Protein AF-A0A7U6QPK7-F1 (afdb_monomer_lite)

Structure (mmCIF, N/CA/C/O backbone):
data_AF-A0A7U6QPK7-F1
#
_entry.id   AF-A0A7U6QPK7-F1
#
loop_
_atom_site.group_PDB
_atom_site.id
_atom_site.type_symbol
_atom_site.label_atom_id
_atom_site.label_alt_id
_atom_site.label_comp_id
_atom_site.label_asym_id
_atom_site.label_entity_id
_atom_site.label_seq_id
_atom_site.pdbx_PDB_ins_code
_atom_site.Cartn_x
_atom_site.Cartn_y
_atom_site.Cartn_z
_atom_site.occupancy
_atom_site.B_iso_or_equiv
_atom_site.auth_seq_id
_atom_site.auth_comp_id
_atom_site.auth_asym_id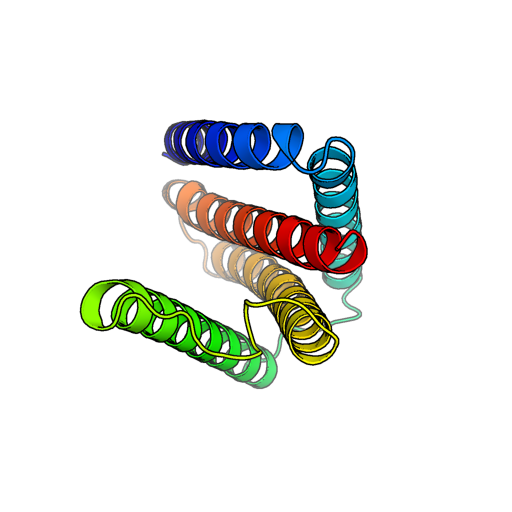
_atom_site.auth_atom_id
_atom_site.pdbx_PDB_model_num
ATOM 1 N N . MET A 1 1 ? -7.704 18.584 4.469 1.00 62.78 1 MET A N 1
ATOM 2 C CA . MET A 1 1 ? -6.402 18.501 3.753 1.00 62.78 1 MET A CA 1
ATOM 3 C C . MET A 1 1 ? -6.248 17.251 2.877 1.00 62.78 1 MET A C 1
ATOM 5 O O . MET A 1 1 ? -5.324 17.213 2.077 1.00 62.78 1 MET A O 1
ATOM 9 N N . ALA A 1 2 ? -7.156 16.266 2.948 1.00 66.06 2 ALA A N 1
ATOM 10 C CA . ALA A 1 2 ? -7.080 15.051 2.128 1.00 66.06 2 ALA A CA 1
ATOM 11 C C . ALA A 1 2 ? -7.197 15.303 0.608 1.00 66.06 2 ALA A C 1
ATOM 13 O O . ALA A 1 2 ? -6.495 14.672 -0.171 1.00 66.06 2 ALA A O 1
ATOM 14 N N . VAL A 1 3 ? -8.030 16.261 0.177 1.00 72.31 3 VAL A N 1
ATOM 15 C CA . VAL A 1 3 ? -8.263 16.535 -1.256 1.00 72.31 3 VAL A CA 1
ATOM 16 C C . VAL A 1 3 ? -7.007 17.060 -1.983 1.00 72.31 3 VAL A C 1
ATOM 18 O O . VAL A 1 3 ? -6.659 16.494 -3.017 1.00 72.31 3 VAL A O 1
ATOM 21 N N . PRO A 1 4 ? -6.264 18.064 -1.465 1.00 74.94 4 PRO A N 1
ATOM 22 C CA . PRO A 1 4 ? -4.980 18.461 -2.052 1.00 74.94 4 PRO A CA 1
ATOM 23 C C . PRO A 1 4 ? -3.948 17.328 -2.120 1.00 74.94 4 PRO A C 1
ATOM 25 O O . PRO A 1 4 ? -3.245 17.211 -3.120 1.00 74.94 4 PRO A O 1
ATOM 28 N N . TYR A 1 5 ? -3.870 16.488 -1.081 1.00 72.81 5 TYR A N 1
ATOM 29 C CA . TYR A 1 5 ? -2.945 15.353 -1.032 1.00 72.81 5 TYR A CA 1
ATOM 30 C C . TYR A 1 5 ? -3.266 14.320 -2.121 1.00 72.81 5 TYR A C 1
ATOM 32 O O . TYR A 1 5 ? -2.391 13.969 -2.907 1.00 72.81 5 TYR A O 1
ATOM 40 N N . ALA A 1 6 ? -4.539 13.933 -2.246 1.00 70.81 6 ALA A N 1
ATOM 41 C CA . ALA A 1 6 ? -5.007 13.009 -3.278 1.00 70.81 6 ALA A CA 1
ATOM 42 C C . ALA A 1 6 ? -4.768 13.539 -4.703 1.00 70.81 6 ALA A C 1
ATOM 44 O O . ALA A 1 6 ? -4.432 12.775 -5.605 1.00 70.81 6 ALA A O 1
ATOM 45 N N . LEU A 1 7 ? -4.920 14.851 -4.918 1.00 72.38 7 LEU A N 1
ATOM 46 C CA . LEU A 1 7 ? -4.636 15.477 -6.212 1.00 72.38 7 LEU A CA 1
ATOM 47 C C . LEU A 1 7 ? -3.140 15.450 -6.544 1.00 72.38 7 LEU A C 1
ATOM 49 O O . LEU A 1 7 ? -2.776 15.127 -7.672 1.00 72.38 7 LEU A O 1
ATOM 53 N N . LEU A 1 8 ? -2.274 15.763 -5.577 1.00 75.44 8 LEU A N 1
ATOM 54 C CA . LEU A 1 8 ? -0.822 15.730 -5.770 1.00 75.44 8 LEU A CA 1
ATOM 55 C C . LEU A 1 8 ? -0.312 14.305 -6.008 1.00 75.44 8 LEU A C 1
ATOM 57 O O . LEU A 1 8 ? 0.438 14.085 -6.960 1.00 75.44 8 LEU A O 1
ATOM 61 N N . GLU A 1 9 ? -0.756 13.335 -5.205 1.00 72.75 9 GLU A N 1
ATOM 62 C CA . GLU A 1 9 ? -0.458 11.918 -5.435 1.00 72.75 9 GLU A CA 1
ATOM 63 C C . GLU A 1 9 ? -0.993 11.445 -6.786 1.00 72.75 9 GLU A C 1
ATOM 65 O O . GLU A 1 9 ? -0.273 10.783 -7.528 1.00 72.75 9 GLU A O 1
ATOM 70 N N . GLY A 1 10 ? -2.216 11.830 -7.157 1.00 70.00 10 GLY A N 1
ATOM 71 C CA . GLY A 1 10 ? -2.811 11.480 -8.445 1.00 70.00 10 GLY A CA 1
ATOM 72 C C . GLY A 1 10 ? -2.019 12.021 -9.638 1.00 70.00 10 GLY A C 1
ATOM 73 O O . GLY A 1 10 ? -1.823 11.305 -10.618 1.00 70.00 10 GLY A O 1
ATOM 74 N N . ILE A 1 11 ? -1.504 13.252 -9.556 1.00 73.94 11 ILE A N 1
ATOM 75 C CA . ILE A 1 11 ? -0.643 13.836 -10.598 1.00 73.94 11 I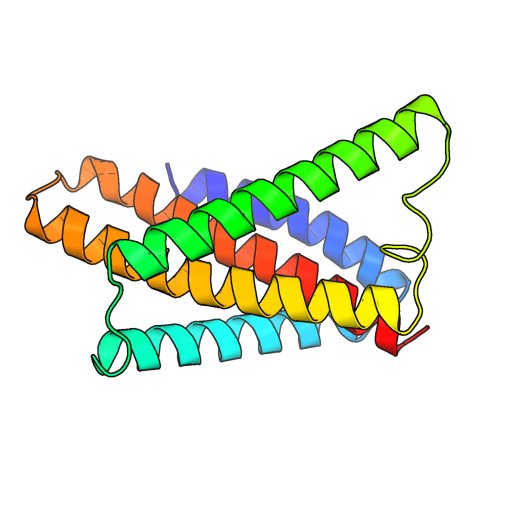LE A CA 1
ATOM 76 C C . ILE A 1 11 ? 0.703 13.104 -10.663 1.00 73.94 11 ILE A C 1
ATOM 78 O O . ILE A 1 11 ? 1.165 12.764 -11.755 1.00 73.94 11 ILE A O 1
ATOM 82 N N . PHE A 1 12 ? 1.320 12.826 -9.511 1.00 78.06 12 PHE A N 1
ATOM 83 C CA . PHE A 1 12 ? 2.589 12.099 -9.434 1.00 78.06 12 PHE A CA 1
ATOM 84 C C . PHE A 1 12 ? 2.464 10.686 -10.022 1.00 78.06 12 PHE A C 1
ATOM 86 O O . PHE A 1 12 ? 3.242 10.286 -10.892 1.00 78.06 12 PHE A O 1
ATOM 93 N N . LEU A 1 13 ? 1.418 9.961 -9.629 1.00 73.31 13 LEU A N 1
ATOM 94 C CA . LEU A 1 13 ? 1.099 8.638 -10.155 1.00 73.31 13 LEU A CA 1
ATOM 95 C C . LEU A 1 13 ? 0.704 8.652 -11.619 1.00 73.31 13 LEU A C 1
ATOM 97 O O . LEU A 1 13 ? 1.078 7.735 -12.345 1.00 73.31 13 LEU A O 1
ATOM 101 N N . GLY A 1 14 ? -0.035 9.666 -12.067 1.00 63.31 14 GLY A N 1
ATOM 102 C CA . GLY A 1 14 ? -0.373 9.850 -13.474 1.00 63.31 14 GLY A CA 1
ATOM 103 C C . GLY A 1 14 ? 0.886 9.992 -14.328 1.00 63.31 14 GLY A C 1
ATOM 104 O O . GLY A 1 14 ? 0.996 9.350 -15.370 1.00 63.31 14 GLY A O 1
ATOM 105 N N . GLY A 1 15 ? 1.883 10.739 -13.843 1.00 73.81 15 GLY A N 1
ATOM 106 C CA . GLY A 1 15 ? 3.195 10.854 -14.481 1.00 73.81 15 GLY A CA 1
ATOM 107 C C . GLY A 1 15 ? 3.928 9.512 -14.596 1.00 73.81 15 GLY A C 1
ATOM 108 O O . GLY A 1 15 ? 4.378 9.151 -15.685 1.00 73.81 15 GLY A O 1
ATOM 109 N N . ILE A 1 16 ? 3.991 8.740 -13.505 1.00 73.94 16 ILE A N 1
ATOM 110 C CA . ILE A 1 16 ? 4.615 7.401 -13.492 1.00 73.94 16 ILE A CA 1
ATOM 111 C C . ILE A 1 16 ? 3.854 6.431 -14.405 1.00 73.94 16 ILE A C 1
ATOM 113 O O . ILE A 1 16 ? 4.456 5.697 -15.188 1.00 73.94 16 ILE A O 1
ATOM 117 N N . SER A 1 17 ? 2.524 6.461 -14.354 1.00 67.69 17 SER A N 1
ATOM 118 C CA . SER A 1 17 ? 1.659 5.582 -15.145 1.00 67.69 17 SER A CA 1
ATOM 119 C C . SER A 1 17 ? 1.785 5.864 -16.640 1.00 67.69 17 SER A C 1
ATOM 121 O O . SER A 1 17 ? 1.776 4.926 -17.427 1.00 67.69 17 SER A O 1
ATOM 123 N N . LEU A 1 18 ? 1.955 7.126 -17.053 1.00 67.50 18 LEU A N 1
ATOM 124 C CA . LEU A 1 18 ? 2.203 7.487 -18.455 1.00 67.50 18 LEU A CA 1
ATOM 125 C C . LEU A 1 18 ? 3.568 6.999 -18.954 1.00 67.50 18 LEU A C 1
ATOM 127 O O . LEU A 1 18 ? 3.689 6.615 -20.118 1.00 67.50 18 LEU A O 1
ATOM 131 N N . PHE A 1 19 ? 4.588 6.997 -18.092 1.00 72.19 19 PHE A N 1
ATOM 132 C CA . PHE A 1 19 ? 5.889 6.414 -18.418 1.00 72.19 19 PHE A CA 1
ATOM 133 C C . PHE A 1 19 ? 5.769 4.901 -18.635 1.00 72.19 19 PHE A C 1
ATOM 135 O O . PHE A 1 19 ? 6.192 4.398 -19.675 1.00 72.19 19 PHE A O 1
ATOM 142 N N . PHE A 1 20 ? 5.093 4.201 -17.719 1.00 64.50 20 PHE A N 1
ATOM 143 C CA . PHE A 1 20 ? 4.809 2.771 -17.857 1.00 64.50 20 PHE A CA 1
ATOM 144 C C . PHE A 1 20 ? 3.914 2.459 -19.056 1.00 64.50 20 PHE A C 1
ATOM 146 O O . PHE A 1 20 ? 4.182 1.498 -19.758 1.00 64.50 20 PHE A O 1
ATOM 153 N N . MET A 1 21 ? 2.907 3.280 -19.362 1.00 66.06 21 MET A N 1
ATOM 154 C CA . MET A 1 21 ? 1.999 3.070 -20.497 1.00 66.06 21 MET A CA 1
ATOM 155 C C . MET A 1 21 ? 2.719 3.109 -21.851 1.00 66.06 21 MET A C 1
ATOM 157 O O . MET A 1 21 ? 2.304 2.427 -22.785 1.00 66.06 21 MET A O 1
ATOM 161 N N . ARG A 1 22 ? 3.806 3.886 -21.972 1.00 70.50 22 ARG A N 1
ATOM 162 C CA . ARG A 1 22 ? 4.631 3.896 -23.192 1.00 70.50 22 ARG A CA 1
ATOM 163 C C . ARG A 1 22 ? 5.408 2.599 -23.399 1.00 70.50 22 ARG A C 1
ATOM 165 O O . ARG A 1 22 ? 5.703 2.275 -24.544 1.00 70.50 22 ARG A O 1
ATOM 172 N N . MET A 1 23 ? 5.742 1.896 -22.321 1.00 70.06 23 MET A N 1
ATOM 173 C CA . MET A 1 23 ? 6.513 0.652 -22.357 1.00 70.06 23 MET A CA 1
ATOM 174 C C . MET A 1 23 ? 5.595 -0.583 -22.342 1.00 70.06 23 MET A C 1
ATOM 176 O O . MET A 1 23 ? 5.799 -1.509 -23.116 1.00 70.06 23 MET A O 1
ATOM 180 N N . TYR A 1 24 ? 4.521 -0.535 -21.549 1.00 74.56 24 TYR A N 1
ATOM 181 C CA . TYR A 1 24 ? 3.510 -1.576 -21.368 1.00 74.56 24 TYR A CA 1
ATOM 182 C C . TYR A 1 24 ? 2.093 -0.964 -21.373 1.00 74.56 24 TYR A C 1
ATOM 184 O O . TYR A 1 24 ? 1.563 -0.571 -20.327 1.00 74.56 24 TYR A O 1
ATOM 192 N N . PRO A 1 25 ? 1.429 -0.881 -22.540 1.00 71.56 25 PRO A N 1
ATOM 193 C CA . PRO A 1 25 ? 0.167 -0.149 -22.696 1.00 71.56 25 PRO A CA 1
ATOM 194 C C . PRO A 1 25 ? -0.999 -0.682 -21.850 1.00 71.56 25 PRO A C 1
ATOM 196 O O . PRO A 1 25 ? -1.895 0.074 -21.479 1.00 71.56 25 PRO A O 1
ATOM 199 N N . THR A 1 26 ? -1.008 -1.982 -21.543 1.00 79.31 26 THR A N 1
ATOM 200 C CA . THR A 1 26 ? -2.121 -2.667 -20.859 1.00 79.31 26 THR A CA 1
ATOM 201 C C . THR A 1 26 ? -1.951 -2.760 -19.341 1.00 79.31 26 THR A C 1
ATOM 203 O O . THR A 1 26 ? -2.919 -3.050 -18.629 1.00 79.31 26 THR A O 1
ATOM 206 N N . VAL A 1 27 ? -0.745 -2.499 -18.824 1.00 84.38 27 VAL A N 1
ATOM 207 C CA . VAL A 1 27 ? -0.401 -2.686 -17.406 1.00 84.38 27 VAL A CA 1
ATOM 208 C C . VAL A 1 27 ? -1.141 -1.712 -16.483 1.00 84.38 27 VAL A C 1
ATOM 210 O O . VAL A 1 27 ? -1.769 -2.197 -15.541 1.00 84.38 27 VAL A O 1
ATOM 213 N N . PRO A 1 28 ? -1.173 -0.385 -16.735 1.00 85.38 28 PRO A N 1
ATOM 214 C CA . PRO A 1 28 ? -1.779 0.563 -15.794 1.00 85.38 28 PRO A CA 1
ATOM 215 C C . PRO A 1 28 ? -3.269 0.303 -15.541 1.00 85.38 28 PRO A C 1
ATOM 217 O O . PRO A 1 28 ? -3.722 0.290 -14.399 1.00 85.38 28 PRO A O 1
ATOM 220 N N . VAL A 1 29 ? -4.039 0.028 -16.599 1.00 86.31 29 VAL A N 1
ATOM 221 C CA . VAL A 1 29 ? -5.487 -0.224 -16.482 1.00 86.31 29 VAL A CA 1
ATOM 222 C C . VAL A 1 29 ? -5.754 -1.522 -15.719 1.00 86.31 29 VAL A C 1
ATOM 224 O O . VAL A 1 29 ? -6.615 -1.562 -14.842 1.00 86.31 29 VAL A O 1
ATOM 227 N N . THR A 1 30 ? -4.986 -2.574 -16.008 1.00 88.44 30 THR A N 1
ATOM 228 C CA . THR A 1 30 ? -5.131 -3.874 -15.339 1.00 88.44 30 THR A CA 1
ATOM 229 C C . THR A 1 30 ? -4.731 -3.789 -13.866 1.00 88.44 30 THR A C 1
ATOM 231 O O . THR A 1 30 ? -5.453 -4.299 -13.010 1.00 88.44 30 THR A O 1
ATOM 234 N N . ALA A 1 31 ? -3.633 -3.090 -13.558 1.00 90.75 31 ALA A N 1
ATOM 235 C CA . ALA A 1 31 ? -3.191 -2.831 -12.190 1.00 90.75 31 ALA A CA 1
ATOM 236 C C . ALA A 1 31 ? -4.250 -2.054 -11.403 1.00 90.75 31 ALA A C 1
ATOM 238 O O . ALA A 1 31 ? -4.581 -2.429 -10.283 1.00 90.75 31 ALA A O 1
ATOM 239 N N . MET A 1 32 ? -4.845 -1.021 -12.005 1.00 90.81 32 MET A N 1
ATOM 240 C CA . MET A 1 32 ? -5.905 -0.239 -11.370 1.00 90.81 32 MET A CA 1
ATOM 241 C C . MET A 1 32 ? -7.114 -1.116 -11.021 1.00 90.81 32 MET A C 1
ATOM 243 O O . MET A 1 32 ? -7.595 -1.085 -9.888 1.00 90.81 32 MET A O 1
ATOM 247 N N . CYS A 1 33 ? -7.575 -1.948 -11.961 1.00 92.69 33 CYS A N 1
ATOM 248 C CA . CYS A 1 33 ? -8.652 -2.904 -11.708 1.00 92.69 33 CYS A CA 1
ATOM 249 C C . CYS A 1 33 ? -8.294 -3.888 -10.583 1.00 92.69 33 CYS A C 1
ATOM 251 O O . CYS A 1 33 ? -9.113 -4.110 -9.692 1.00 92.69 33 CYS A O 1
ATOM 253 N N . ALA A 1 34 ? -7.077 -4.439 -10.582 1.00 93.69 34 ALA A N 1
ATOM 254 C CA . ALA A 1 34 ? -6.612 -5.353 -9.539 1.00 93.69 34 ALA A CA 1
ATOM 255 C C . ALA A 1 34 ? -6.590 -4.686 -8.154 1.00 93.69 34 ALA A C 1
ATOM 257 O O . ALA A 1 34 ? -7.057 -5.284 -7.179 1.00 93.69 34 ALA A O 1
ATOM 258 N N . THR A 1 35 ? -6.140 -3.431 -8.068 1.00 94.25 35 THR A N 1
ATOM 259 C CA . THR A 1 35 ? -6.151 -2.642 -6.831 1.00 94.25 35 THR A CA 1
ATOM 260 C C . THR A 1 35 ? -7.570 -2.456 -6.305 1.00 94.25 35 THR A C 1
ATOM 262 O O . THR A 1 35 ? -7.826 -2.743 -5.136 1.00 94.25 35 THR A O 1
ATOM 265 N N . PHE A 1 36 ? -8.514 -2.029 -7.151 1.00 94.06 36 PHE A N 1
ATOM 266 C CA . PHE A 1 36 ? -9.903 -1.811 -6.730 1.00 94.06 36 PHE A CA 1
ATOM 267 C C . PHE A 1 36 ? -10.607 -3.104 -6.319 1.00 94.06 36 PHE A C 1
ATOM 269 O O . PHE A 1 36 ? -11.308 -3.117 -5.308 1.00 94.06 36 PHE A O 1
ATOM 276 N N . VAL A 1 37 ? -10.400 -4.197 -7.058 1.00 96.31 37 VAL A N 1
ATOM 277 C CA . VAL A 1 37 ? -10.950 -5.512 -6.696 1.00 96.31 37 VAL A CA 1
ATOM 278 C C . VAL A 1 37 ? -10.388 -5.968 -5.352 1.00 96.31 37 VAL A C 1
ATOM 280 O O . VAL A 1 37 ? -11.153 -6.358 -4.472 1.00 96.31 37 VAL A O 1
ATOM 283 N N . THR A 1 38 ? -9.074 -5.859 -5.151 1.00 95.25 38 THR A N 1
ATOM 284 C CA . THR A 1 38 ? -8.422 -6.252 -3.892 1.00 95.25 38 THR A CA 1
ATOM 285 C C . THR A 1 38 ? -8.913 -5.400 -2.726 1.00 95.25 38 THR A C 1
ATOM 287 O O . THR A 1 38 ? -9.272 -5.938 -1.680 1.00 95.25 38 THR A O 1
ATOM 290 N N . ALA A 1 39 ? -9.014 -4.083 -2.911 1.00 94.69 39 ALA A N 1
ATOM 291 C CA . ALA A 1 39 ? -9.537 -3.174 -1.898 1.00 94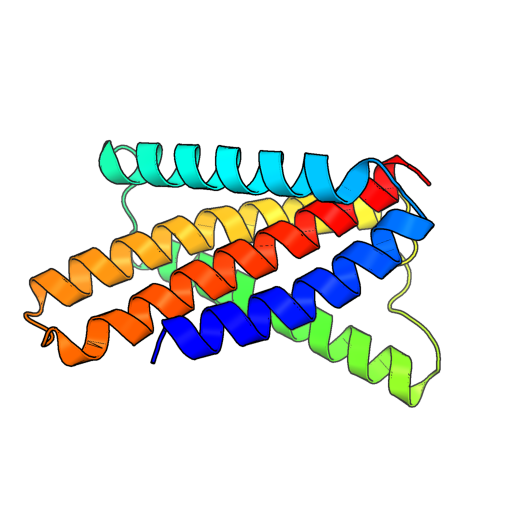.69 39 ALA A CA 1
ATOM 292 C C . ALA A 1 39 ? -10.995 -3.491 -1.532 1.00 94.69 39 ALA A C 1
ATOM 294 O O . ALA A 1 39 ? -11.331 -3.539 -0.351 1.00 94.69 39 ALA A O 1
ATOM 295 N N . ALA A 1 40 ? -11.850 -3.768 -2.522 1.00 94.69 40 ALA A N 1
ATOM 296 C CA . ALA A 1 40 ? -13.243 -4.147 -2.293 1.00 94.69 40 ALA A CA 1
ATOM 297 C C . ALA A 1 40 ? -13.362 -5.482 -1.540 1.00 94.69 40 ALA A C 1
ATOM 299 O O . ALA A 1 40 ? -14.173 -5.600 -0.620 1.00 94.69 40 ALA A O 1
ATOM 300 N N . VAL A 1 41 ? -12.530 -6.471 -1.885 1.00 94.50 41 VAL A N 1
ATOM 301 C CA . VAL A 1 41 ? -12.472 -7.763 -1.184 1.00 94.50 41 VAL A CA 1
ATOM 302 C C . VAL A 1 41 ? -12.005 -7.579 0.258 1.00 94.50 41 VAL A C 1
ATOM 304 O O . VAL A 1 41 ? -12.650 -8.100 1.165 1.00 94.50 41 VAL A O 1
ATOM 307 N N . MET A 1 42 ? -10.942 -6.806 0.498 1.00 93.69 42 MET A N 1
ATOM 308 C CA . MET A 1 42 ? -10.440 -6.544 1.853 1.00 93.69 42 MET A CA 1
ATOM 309 C C . MET A 1 42 ? -11.453 -5.772 2.697 1.00 93.69 42 MET A C 1
ATOM 311 O O . MET A 1 42 ? -11.680 -6.122 3.853 1.00 93.69 42 MET A O 1
ATOM 315 N N . LEU A 1 43 ? -12.131 -4.784 2.110 1.00 92.00 43 LEU A N 1
ATOM 316 C CA . LEU A 1 43 ? -13.211 -4.060 2.776 1.00 92.00 43 LEU A CA 1
ATOM 317 C C . LEU A 1 43 ? -14.380 -4.991 3.123 1.00 92.00 43 LEU A C 1
ATOM 319 O O . LEU A 1 43 ? -14.915 -4.920 4.228 1.00 92.00 43 LEU A O 1
ATOM 323 N N . GLY A 1 44 ? -14.764 -5.881 2.204 1.00 92.44 44 GLY A N 1
ATOM 324 C CA . GLY A 1 44 ? -15.798 -6.889 2.436 1.00 92.44 44 GLY A CA 1
ATOM 325 C C . GLY A 1 44 ? -15.420 -7.869 3.549 1.00 92.44 44 GLY A C 1
ATOM 326 O O . GLY A 1 44 ? -16.223 -8.120 4.448 1.00 92.44 44 GLY A O 1
ATOM 327 N N . LEU A 1 45 ? -14.182 -8.370 3.540 1.00 91.62 45 LEU A N 1
ATOM 328 C CA . LEU A 1 45 ? -13.645 -9.250 4.581 1.00 91.62 45 LEU A CA 1
ATOM 329 C C . LEU A 1 45 ? -13.639 -8.570 5.950 1.00 91.62 45 LEU A C 1
ATOM 331 O O . LEU A 1 45 ? -14.083 -9.174 6.927 1.00 91.62 45 LEU A O 1
ATOM 335 N N . TYR A 1 46 ? -13.213 -7.310 6.011 1.00 89.94 46 TYR A N 1
ATOM 336 C CA . TYR A 1 46 ? -13.231 -6.519 7.236 1.00 89.94 46 TYR A CA 1
ATOM 337 C C . TYR A 1 46 ? -14.663 -6.306 7.757 1.00 89.94 46 TYR A C 1
ATOM 339 O O . TYR A 1 46 ? -14.980 -6.683 8.885 1.00 89.94 46 TYR A O 1
ATOM 347 N N . ARG A 1 47 ? -15.570 -5.807 6.904 1.00 87.75 47 ARG A N 1
ATOM 348 C CA . ARG A 1 47 ? -16.992 -5.572 7.233 1.00 87.75 47 ARG A CA 1
ATOM 349 C C . ARG A 1 47 ? -17.726 -6.833 7.678 1.00 87.75 47 ARG A C 1
ATOM 351 O O . ARG A 1 47 ? -18.603 -6.754 8.530 1.00 87.75 47 ARG A O 1
ATOM 358 N N . SER A 1 48 ? -17.391 -7.987 7.103 1.00 88.69 48 SER A N 1
ATOM 359 C CA . SER A 1 48 ? -18.004 -9.270 7.467 1.00 88.69 48 SER A CA 1
ATOM 360 C C . SER A 1 48 ? -17.617 -9.758 8.869 1.00 88.69 48 SER A C 1
ATOM 362 O O . SER A 1 48 ? -18.207 -10.714 9.367 1.00 88.69 48 SER A O 1
ATOM 364 N N . GLY A 1 49 ? -16.611 -9.143 9.503 1.00 79.50 49 GLY A N 1
ATOM 365 C CA . GLY A 1 49 ? -16.091 -9.567 10.802 1.00 79.50 49 GLY A CA 1
ATOM 366 C C . GLY A 1 49 ? -15.386 -10.928 10.779 1.00 79.50 49 GLY A C 1
ATOM 367 O O . GLY A 1 49 ? -15.019 -11.435 11.842 1.00 79.50 49 GLY A O 1
ATOM 368 N N . LEU A 1 50 ? -15.185 -11.522 9.592 1.00 76.56 50 LEU A N 1
ATOM 369 C CA . LEU A 1 50 ? -14.467 -12.788 9.416 1.00 76.56 50 LEU A CA 1
ATOM 370 C C . LEU A 1 50 ? -12.992 -12.654 9.809 1.00 76.56 50 LEU A C 1
ATOM 372 O O . LEU A 1 50 ? -12.423 -13.579 10.386 1.00 76.56 50 LEU A O 1
ATOM 376 N N . VAL A 1 51 ? -12.381 -11.499 9.530 1.00 77.38 51 VAL A N 1
ATOM 377 C CA . VAL A 1 51 ? -10.984 -11.210 9.871 1.00 77.38 51 VAL A CA 1
ATOM 378 C C . VAL A 1 51 ? -10.941 -10.180 10.992 1.00 77.38 51 VAL A C 1
ATOM 380 O O . VAL A 1 51 ? -11.266 -9.014 10.792 1.00 77.38 51 VAL A O 1
ATOM 383 N N . LYS A 1 52 ? -10.522 -10.611 12.185 1.00 78.69 52 LYS A N 1
ATOM 384 C CA . LYS A 1 52 ? -10.324 -9.719 13.333 1.00 78.69 52 LYS A CA 1
ATOM 385 C C . LYS A 1 52 ? -8.885 -9.223 13.376 1.00 78.69 52 LYS A C 1
ATOM 387 O O . LYS A 1 52 ? -7.952 -10.019 13.512 1.00 78.69 52 LYS A O 1
ATOM 392 N N . VAL A 1 53 ? -8.714 -7.906 13.329 1.00 86.56 53 VAL A N 1
ATOM 393 C CA . VAL A 1 53 ? -7.412 -7.251 13.483 1.00 86.56 53 VAL A CA 1
ATOM 394 C C . VAL A 1 53 ? -6.999 -7.302 14.956 1.00 86.56 53 VAL A C 1
ATOM 396 O O . VAL A 1 53 ? -7.423 -6.508 15.792 1.00 86.56 53 VAL A O 1
ATOM 399 N N . THR A 1 54 ? -6.187 -8.300 15.301 1.00 90.25 54 THR A N 1
ATOM 400 C CA . THR A 1 54 ? -5.613 -8.435 16.649 1.00 90.25 54 THR A CA 1
ATOM 401 C C . THR A 1 54 ? -4.342 -7.597 16.794 1.00 90.25 54 THR A C 1
ATOM 403 O O . THR A 1 54 ? -3.663 -7.320 15.806 1.00 90.25 54 THR A O 1
ATOM 406 N N . GLU A 1 55 ? -3.952 -7.264 18.028 1.00 89.44 55 GLU A N 1
ATOM 407 C CA . GLU A 1 55 ? -2.687 -6.554 18.301 1.00 89.44 55 GLU A CA 1
ATOM 408 C C . GLU A 1 55 ? -1.461 -7.289 17.732 1.00 89.44 55 GLU A C 1
ATOM 410 O O . GLU A 1 55 ? -0.536 -6.669 17.208 1.00 89.44 55 GLU A O 1
ATOM 415 N N . LYS A 1 56 ? -1.474 -8.631 17.759 1.00 90.75 56 LYS A N 1
ATOM 416 C CA . LYS A 1 56 ? -0.414 -9.449 17.152 1.00 90.75 56 LYS A CA 1
ATOM 417 C C . LYS A 1 56 ? -0.389 -9.305 15.633 1.00 90.75 56 LYS A C 1
ATOM 419 O O . LYS A 1 56 ? 0.678 -9.098 15.068 1.00 90.75 56 LYS A O 1
ATOM 424 N N . PHE A 1 57 ? -1.550 -9.395 14.980 1.00 91.25 57 PHE A N 1
ATOM 425 C CA . PHE A 1 57 ? -1.657 -9.227 13.528 1.00 91.25 57 PHE A CA 1
ATOM 426 C C . PHE A 1 57 ? -1.174 -7.839 13.096 1.00 91.25 57 PHE A C 1
ATOM 428 O O . PHE A 1 57 ? -0.340 -7.728 12.203 1.00 91.25 57 PHE A O 1
ATOM 435 N N . ARG A 1 58 ? -1.619 -6.797 13.804 1.00 92.75 58 ARG A N 1
ATOM 436 C CA . ARG A 1 58 ? -1.169 -5.416 13.621 1.00 92.75 58 ARG A CA 1
ATOM 437 C C . ARG A 1 58 ? 0.347 -5.293 13.732 1.00 92.75 58 ARG A C 1
ATOM 439 O O . ARG A 1 58 ? 0.978 -4.807 12.804 1.00 92.75 58 ARG A O 1
ATOM 446 N N . SER A 1 59 ? 0.945 -5.793 14.811 1.00 92.88 59 SER A N 1
ATOM 447 C CA . SER A 1 59 ? 2.400 -5.742 15.006 1.00 92.88 59 SER A CA 1
ATOM 448 C C . SER A 1 59 ? 3.177 -6.469 13.898 1.00 92.88 59 SER A C 1
ATOM 450 O O . SER A 1 59 ? 4.188 -5.957 13.412 1.00 92.88 59 SER A O 1
ATOM 452 N N . ILE A 1 60 ? 2.686 -7.624 13.438 1.00 94.81 60 ILE A N 1
ATOM 453 C CA . ILE A 1 60 ? 3.314 -8.387 12.350 1.00 94.81 60 ILE A CA 1
ATOM 454 C C . ILE A 1 60 ? 3.238 -7.614 11.031 1.00 94.81 60 ILE A C 1
ATOM 456 O O . ILE A 1 60 ? 4.257 -7.421 10.378 1.00 94.81 60 ILE A O 1
ATOM 460 N N . VAL A 1 61 ? 2.058 -7.126 10.650 1.00 94.81 61 VAL A N 1
ATOM 461 C CA . VAL A 1 61 ? 1.881 -6.405 9.381 1.00 94.81 61 VAL A CA 1
ATOM 462 C C . VAL A 1 61 ? 2.641 -5.079 9.403 1.00 94.81 61 VAL A C 1
ATOM 464 O O . VAL A 1 61 ? 3.361 -4.781 8.457 1.00 94.81 61 VAL A O 1
ATOM 467 N N . THR A 1 62 ? 2.576 -4.311 10.493 1.00 93.19 62 THR A N 1
ATOM 468 C CA . THR A 1 62 ? 3.339 -3.060 10.618 1.00 93.19 62 THR A CA 1
ATOM 469 C C . THR A 1 62 ? 4.848 -3.305 10.565 1.00 93.19 62 THR A C 1
ATOM 471 O O . THR A 1 62 ? 5.555 -2.560 9.891 1.00 93.19 62 THR A O 1
ATOM 474 N N . SER A 1 63 ? 5.363 -4.359 11.209 1.00 95.31 63 SER A N 1
ATOM 475 C CA . SER A 1 63 ? 6.794 -4.688 11.112 1.00 95.31 63 SER A CA 1
ATOM 476 C C . SER A 1 63 ? 7.197 -5.136 9.702 1.00 95.31 63 SER A C 1
ATOM 478 O O . SER A 1 63 ? 8.261 -4.739 9.229 1.00 95.31 63 SER A O 1
ATOM 480 N N . ALA A 1 64 ? 6.331 -5.866 8.989 1.00 95.31 64 ALA A N 1
ATOM 481 C CA . ALA A 1 64 ? 6.542 -6.217 7.586 1.00 95.31 64 ALA A CA 1
ATOM 482 C C . ALA A 1 64 ? 6.585 -4.978 6.676 1.00 95.31 64 ALA A C 1
ATOM 484 O O . ALA A 1 64 ? 7.492 -4.862 5.855 1.00 95.31 64 ALA A O 1
ATOM 485 N N . VAL A 1 65 ? 5.666 -4.022 6.858 1.00 94.31 65 VAL A N 1
ATOM 486 C CA . VAL A 1 65 ? 5.676 -2.743 6.125 1.00 94.31 65 VAL A CA 1
ATOM 487 C C . VAL A 1 65 ? 6.990 -2.000 6.364 1.00 94.31 65 VAL A C 1
ATOM 489 O O . VAL A 1 65 ? 7.638 -1.584 5.407 1.00 94.31 65 VAL A O 1
ATOM 492 N N . ILE A 1 66 ? 7.434 -1.889 7.620 1.00 94.00 66 ILE A N 1
ATOM 493 C CA . ILE A 1 66 ? 8.708 -1.233 7.957 1.00 94.00 66 ILE A CA 1
ATOM 494 C C . ILE A 1 66 ? 9.885 -1.941 7.273 1.00 94.00 66 ILE A C 1
ATOM 496 O O . ILE A 1 66 ? 10.744 -1.277 6.695 1.00 94.00 66 ILE A O 1
ATOM 500 N N . ALA A 1 67 ? 9.921 -3.275 7.291 1.00 93.94 67 ALA A N 1
ATOM 501 C CA . ALA A 1 67 ? 10.972 -4.043 6.629 1.00 93.94 67 ALA A CA 1
ATOM 502 C C . ALA A 1 67 ? 10.998 -3.804 5.110 1.00 93.94 67 ALA A C 1
ATOM 504 O O . ALA A 1 67 ? 12.069 -3.577 4.549 1.00 93.94 67 ALA A O 1
ATOM 505 N N . ILE A 1 68 ? 9.837 -3.790 4.447 1.00 92.69 68 ILE A N 1
ATOM 506 C CA . ILE A 1 68 ? 9.738 -3.515 3.004 1.00 92.69 68 ILE A CA 1
ATOM 507 C C . ILE A 1 68 ? 10.209 -2.091 2.690 1.00 92.69 68 ILE A C 1
ATOM 509 O O . ILE A 1 68 ? 10.985 -1.888 1.757 1.00 92.69 68 ILE A O 1
ATOM 513 N N . MET A 1 69 ? 9.816 -1.111 3.505 1.00 90.75 69 MET A N 1
ATOM 514 C CA . MET A 1 69 ? 10.269 0.271 3.340 1.00 90.75 69 MET A CA 1
ATOM 515 C C . MET A 1 69 ? 11.791 0.390 3.480 1.00 90.75 69 MET A C 1
ATOM 517 O O . MET A 1 69 ? 12.421 1.099 2.698 1.00 90.75 69 MET A O 1
ATOM 521 N N . LEU A 1 70 ? 12.408 -0.344 4.413 1.00 91.44 70 LEU A N 1
ATOM 522 C CA . LEU A 1 70 ? 13.869 -0.400 4.531 1.00 91.44 70 LEU A CA 1
ATOM 523 C C . LEU A 1 70 ? 14.531 -1.017 3.296 1.00 91.44 70 LEU A C 1
ATOM 525 O O . LEU A 1 70 ? 15.570 -0.520 2.865 1.00 91.44 70 LEU A O 1
ATOM 529 N N . VAL A 1 71 ? 13.935 -2.053 2.698 1.00 89.50 71 VAL A N 1
ATOM 530 C CA . VAL A 1 71 ? 14.427 -2.638 1.439 1.00 89.50 71 VAL A CA 1
ATOM 531 C C . VAL A 1 71 ? 14.386 -1.607 0.309 1.00 89.50 71 VAL A C 1
ATOM 533 O O . VAL A 1 71 ? 15.363 -1.480 -0.427 1.00 89.50 71 VAL A O 1
ATOM 536 N N . TYR A 1 72 ? 13.312 -0.822 0.200 1.00 87.06 72 TYR A N 1
ATOM 537 C CA . TYR A 1 72 ? 13.209 0.245 -0.804 1.00 87.06 72 TYR A CA 1
ATOM 538 C C . TYR A 1 72 ? 14.223 1.363 -0.579 1.00 87.06 72 TYR A C 1
ATOM 540 O O . TYR A 1 72 ? 14.859 1.811 -1.530 1.00 87.06 72 TYR A O 1
ATOM 548 N N . VAL A 1 73 ? 14.441 1.776 0.671 1.00 87.25 73 VAL A N 1
ATOM 549 C CA . VAL A 1 73 ? 15.486 2.756 1.001 1.00 87.25 73 VAL A CA 1
ATOM 550 C C . VAL A 1 73 ? 16.869 2.208 0.650 1.00 87.25 73 VAL A C 1
ATOM 552 O O . VAL A 1 73 ? 17.658 2.907 0.018 1.00 87.25 73 VAL A O 1
ATOM 555 N N . ALA A 1 74 ? 17.160 0.953 0.999 1.00 86.12 74 ALA A N 1
ATOM 556 C CA . ALA A 1 74 ? 18.427 0.308 0.666 1.00 86.12 74 ALA A CA 1
ATOM 557 C C . ALA A 1 74 ? 18.647 0.235 -0.851 1.00 86.12 74 ALA A C 1
ATOM 559 O O . ALA A 1 74 ? 19.736 0.557 -1.320 1.00 86.12 74 ALA A O 1
ATOM 560 N N . GLN A 1 75 ? 17.610 -0.114 -1.619 1.00 82.94 75 GLN A N 1
ATOM 561 C CA . GLN A 1 75 ? 17.643 -0.088 -3.081 1.00 82.94 75 GLN A CA 1
ATOM 562 C C . GLN A 1 75 ? 17.988 1.306 -3.612 1.00 82.94 75 GLN A C 1
ATOM 564 O O . GLN A 1 75 ? 18.837 1.438 -4.490 1.00 82.94 75 GLN A O 1
ATOM 569 N N . TRP A 1 76 ? 17.335 2.343 -3.086 1.00 81.25 76 TRP A N 1
ATOM 570 C CA . TRP A 1 76 ? 17.525 3.720 -3.533 1.00 81.25 76 TRP A CA 1
ATOM 571 C C . TRP A 1 76 ? 18.948 4.212 -3.249 1.00 81.25 76 TRP A C 1
ATOM 573 O O . TRP A 1 76 ? 19.598 4.789 -4.119 1.00 81.25 76 TRP A O 1
ATOM 583 N N . VAL A 1 77 ? 19.469 3.908 -2.056 1.00 83.88 77 VAL A N 1
ATOM 584 C CA . VAL A 1 77 ? 20.853 4.217 -1.671 1.00 83.88 77 VAL A CA 1
ATOM 585 C C . VAL A 1 77 ? 21.849 3.468 -2.556 1.00 83.88 77 VAL A C 1
ATOM 587 O O . VAL A 1 77 ? 22.794 4.085 -3.044 1.00 83.88 77 VAL A O 1
ATOM 590 N N . LEU A 1 78 ? 21.638 2.172 -2.814 1.00 81.12 78 LEU A N 1
ATOM 591 C CA . LEU A 1 78 ? 22.508 1.396 -3.705 1.00 81.12 78 LEU A CA 1
ATOM 592 C C . LEU A 1 78 ? 22.528 1.980 -5.119 1.00 81.12 78 LEU A C 1
ATOM 594 O O . LEU A 1 78 ? 23.604 2.208 -5.673 1.00 81.12 78 LEU A O 1
ATOM 598 N N . SER A 1 79 ? 21.351 2.302 -5.656 1.00 79.25 79 SER A N 1
ATOM 599 C CA . SER A 1 79 ? 21.217 2.879 -6.991 1.00 79.25 79 SER A CA 1
ATOM 600 C C . SER A 1 79 ? 21.926 4.228 -7.118 1.00 79.25 79 SER A C 1
ATOM 602 O O . SER A 1 79 ? 22.479 4.510 -8.178 1.00 79.25 79 SER A O 1
ATOM 604 N N . LEU A 1 80 ? 21.927 5.057 -6.069 1.00 79.00 80 LEU A N 1
ATOM 605 C CA . LEU A 1 80 ? 22.586 6.367 -6.081 1.00 79.00 80 LEU A CA 1
ATOM 606 C C . LEU A 1 80 ? 24.102 6.287 -5.859 1.00 79.00 80 LEU A C 1
ATOM 608 O O . LEU A 1 80 ? 24.840 7.072 -6.447 1.00 79.00 80 LEU A O 1
ATOM 612 N N . VAL A 1 81 ? 24.570 5.372 -5.006 1.00 79.25 81 VAL A N 1
ATOM 613 C CA . VAL A 1 81 ? 25.989 5.283 -4.616 1.00 79.25 81 VAL A CA 1
ATOM 614 C C . VAL A 1 81 ? 26.798 4.423 -5.585 1.00 79.25 81 VAL A C 1
ATOM 616 O O . VAL A 1 81 ? 27.930 4.768 -5.914 1.00 79.25 81 VAL A O 1
ATOM 619 N N . PHE A 1 82 ? 26.231 3.309 -6.047 1.00 71.12 82 PHE A N 1
ATOM 620 C CA . PHE A 1 82 ? 26.938 2.312 -6.855 1.00 71.12 82 PHE A CA 1
ATOM 621 C C . PHE A 1 82 ? 26.473 2.280 -8.314 1.00 71.12 82 PHE A C 1
ATOM 623 O O . PHE A 1 82 ? 27.065 1.568 -9.122 1.00 71.12 82 PHE A O 1
ATOM 630 N N . GLY A 1 83 ? 25.421 3.031 -8.664 1.00 65.81 83 GLY A N 1
ATOM 631 C CA . GLY A 1 83 ? 24.803 2.973 -9.993 1.00 65.81 83 GLY A CA 1
ATOM 632 C C . GLY A 1 83 ? 24.173 1.612 -10.312 1.00 65.81 83 GLY A C 1
ATOM 633 O O . GLY A 1 83 ? 23.803 1.370 -11.457 1.00 65.81 83 GLY A O 1
ATOM 634 N N . SER A 1 84 ? 24.068 0.723 -9.320 1.00 61.75 84 SER A N 1
ATOM 635 C CA . SER A 1 84 ? 23.543 -0.632 -9.449 1.00 61.75 84 SER A CA 1
ATOM 636 C C . SER A 1 84 ? 22.299 -0.817 -8.585 1.00 61.75 84 SER A C 1
ATOM 638 O O . SER A 1 84 ? 22.180 -0.283 -7.480 1.00 61.75 84 SER A O 1
ATOM 640 N N . THR A 1 85 ? 21.342 -1.571 -9.110 1.00 64.44 85 THR A N 1
ATOM 641 C CA . THR A 1 85 ? 20.138 -1.990 -8.393 1.00 64.44 85 THR A CA 1
ATOM 642 C C . THR A 1 85 ? 20.432 -3.168 -7.469 1.00 64.44 85 THR A C 1
ATOM 644 O O . THR A 1 85 ? 21.434 -3.860 -7.633 1.00 64.44 85 THR A O 1
ATOM 647 N N . LEU A 1 86 ? 19.561 -3.409 -6.479 1.00 62.88 86 LEU A N 1
ATOM 648 C CA . LEU A 1 86 ? 19.591 -4.664 -5.723 1.00 62.88 86 LEU A CA 1
ATOM 649 C C . LEU A 1 86 ? 19.389 -5.828 -6.714 1.00 62.8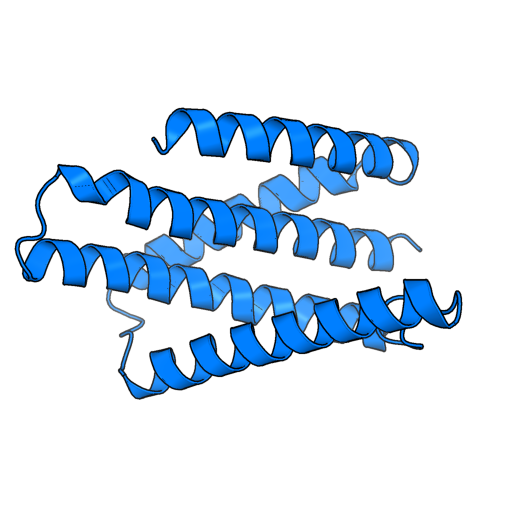8 86 LEU A C 1
ATOM 651 O O . LEU A 1 86 ? 18.296 -5.917 -7.291 1.00 62.88 86 LEU A O 1
ATOM 655 N N . PRO A 1 87 ? 20.396 -6.704 -6.911 1.00 61.78 87 PRO A N 1
ATOM 656 C CA . PRO A 1 87 ? 20.302 -7.780 -7.888 1.00 61.78 87 PRO A CA 1
ATOM 657 C C . PRO A 1 87 ? 19.134 -8.709 -7.546 1.00 61.78 87 PRO A C 1
ATOM 659 O O . PRO A 1 87 ? 18.840 -8.929 -6.368 1.00 61.78 87 PRO A O 1
ATOM 662 N N . PHE A 1 88 ? 18.477 -9.271 -8.561 1.00 63.62 88 PHE A N 1
ATOM 663 C CA . PHE A 1 88 ? 17.385 -10.263 -8.454 1.00 63.62 88 PHE A CA 1
ATOM 664 C C . PHE A 1 88 ? 16.035 -9.796 -7.883 1.00 63.62 88 PHE A C 1
ATOM 666 O O . PHE A 1 88 ? 15.017 -10.404 -8.209 1.00 63.62 88 PHE A O 1
ATOM 673 N N . LEU A 1 89 ? 15.985 -8.757 -7.042 1.00 66.00 89 LEU A N 1
ATOM 674 C CA . LEU A 1 89 ? 14.716 -8.264 -6.479 1.00 66.00 89 LEU A CA 1
ATOM 675 C C . LEU A 1 89 ? 13.968 -7.325 -7.430 1.00 66.00 89 LEU A C 1
ATOM 677 O O . LEU A 1 89 ? 12.741 -7.272 -7.380 1.00 66.00 89 LEU A O 1
ATOM 681 N N . PHE A 1 90 ? 14.696 -6.606 -8.291 1.00 69.69 90 PHE A N 1
ATOM 682 C CA . PHE A 1 90 ? 14.122 -5.561 -9.149 1.00 69.69 90 PHE A CA 1
ATOM 683 C C . PHE A 1 90 ? 14.451 -5.707 -10.639 1.00 69.69 90 PHE A C 1
ATOM 685 O O . PHE A 1 90 ? 13.892 -4.977 -11.452 1.00 69.69 90 PHE A O 1
ATOM 692 N N . GLU A 1 91 ? 15.320 -6.654 -10.996 1.00 68.00 91 GLU A N 1
ATOM 693 C CA . GLU A 1 91 ? 15.852 -6.856 -12.356 1.00 68.00 91 GLU A CA 1
ATOM 694 C C . GLU A 1 91 ? 15.023 -7.845 -13.200 1.00 68.00 91 GLU A C 1
ATOM 696 O O . GLU A 1 91 ? 15.457 -8.266 -14.267 1.00 68.00 91 GLU A O 1
ATOM 701 N N . GLY A 1 92 ? 13.825 -8.215 -12.732 1.00 65.88 92 GLY A N 1
ATOM 702 C CA . GLY A 1 92 ? 12.965 -9.208 -13.381 1.00 65.88 92 GLY A CA 1
ATOM 703 C C . GLY A 1 92 ? 13.287 -10.658 -12.990 1.00 65.88 92 GLY A C 1
ATOM 704 O O . GLY A 1 92 ? 14.224 -10.945 -12.243 1.00 65.88 92 GLY A O 1
ATOM 705 N N . GLY A 1 93 ? 12.452 -11.594 -13.452 1.00 79.81 93 GLY A N 1
ATOM 706 C CA . GLY A 1 93 ? 12.564 -13.027 -13.152 1.00 79.81 93 GLY A CA 1
ATOM 707 C C . GLY A 1 93 ? 11.754 -13.506 -11.937 1.00 79.81 93 GLY A C 1
ATOM 708 O O . GLY A 1 93 ? 11.075 -12.744 -11.250 1.00 79.81 93 GLY A O 1
ATOM 709 N N . ALA A 1 94 ? 11.816 -14.815 -11.663 1.00 82.19 94 ALA A N 1
ATOM 710 C CA . ALA A 1 94 ? 10.944 -15.483 -10.687 1.00 82.19 94 ALA A CA 1
ATOM 711 C C . ALA A 1 94 ? 11.052 -14.925 -9.251 1.00 82.19 94 ALA A C 1
ATOM 713 O O . ALA A 1 94 ? 10.061 -14.910 -8.520 1.00 82.19 94 ALA A O 1
ATOM 714 N N . ILE A 1 95 ? 12.235 -14.442 -8.853 1.00 85.19 95 ILE A N 1
ATOM 715 C CA . ILE A 1 95 ? 12.469 -13.851 -7.526 1.00 85.19 95 ILE A CA 1
ATOM 716 C C . ILE A 1 95 ? 11.781 -12.481 -7.409 1.00 85.19 95 ILE A C 1
ATOM 718 O O . ILE A 1 95 ? 11.100 -12.236 -6.415 1.00 85.19 95 ILE A O 1
ATOM 722 N N . ALA A 1 96 ? 11.885 -11.624 -8.430 1.00 84.62 96 ALA A N 1
ATOM 723 C CA . ALA A 1 96 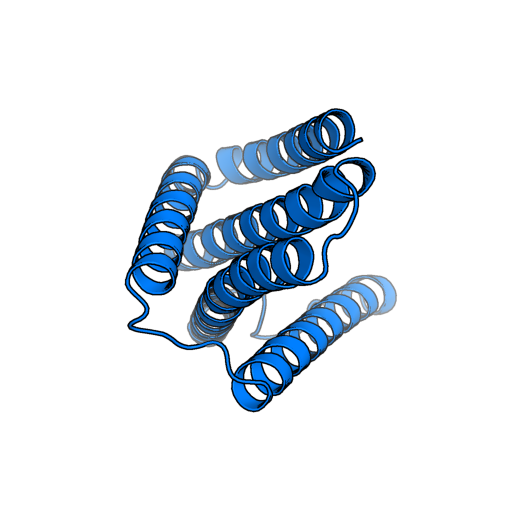? 11.239 -10.310 -8.463 1.00 84.62 96 ALA A CA 1
ATOM 724 C C . ALA A 1 96 ? 9.701 -10.417 -8.477 1.00 84.62 96 ALA A C 1
ATOM 726 O O . ALA A 1 96 ? 9.010 -9.672 -7.774 1.00 84.62 96 ALA A O 1
ATOM 727 N N . ILE A 1 97 ? 9.164 -11.402 -9.211 1.00 87.00 97 ILE A N 1
ATOM 728 C CA . ILE A 1 97 ? 7.729 -11.733 -9.216 1.00 87.00 97 ILE A CA 1
ATOM 729 C C . ILE A 1 97 ? 7.285 -12.186 -7.821 1.00 87.00 97 ILE A C 1
ATOM 731 O O . ILE A 1 97 ? 6.310 -11.660 -7.284 1.00 87.00 97 ILE A O 1
ATOM 735 N N . GLY A 1 98 ? 8.010 -13.131 -7.211 1.00 89.19 98 GLY A N 1
ATOM 736 C CA . GLY A 1 98 ? 7.688 -13.648 -5.879 1.00 89.19 98 GLY A CA 1
ATOM 737 C C . GLY A 1 98 ? 7.737 -12.570 -4.796 1.00 89.19 98 GLY A C 1
ATOM 738 O O . GLY A 1 98 ? 6.835 -12.493 -3.961 1.00 89.19 98 GLY A O 1
ATOM 739 N N . PHE A 1 99 ? 8.746 -11.698 -4.839 1.00 90.00 99 PHE A N 1
ATOM 740 C CA . PHE A 1 99 ? 8.855 -10.564 -3.926 1.00 90.00 99 PHE A CA 1
ATOM 741 C C . PHE A 1 99 ? 7.709 -9.569 -4.117 1.00 90.00 99 PHE A C 1
ATOM 743 O O . PHE A 1 99 ? 7.078 -9.180 -3.138 1.00 90.00 99 PHE A O 1
ATOM 750 N N . SER A 1 100 ? 7.379 -9.209 -5.360 1.00 89.75 100 SER A N 1
ATOM 751 C CA . SER A 1 100 ? 6.290 -8.260 -5.618 1.00 89.75 100 SER A CA 1
ATOM 752 C C . SER A 1 100 ? 4.939 -8.814 -5.169 1.00 89.75 100 SER A C 1
ATOM 754 O O . SER A 1 100 ? 4.162 -8.130 -4.508 1.00 89.75 100 SER A O 1
ATOM 756 N N . LEU A 1 101 ? 4.686 -10.100 -5.424 1.00 92.50 101 LEU A N 1
ATOM 757 C CA . LEU A 1 101 ? 3.487 -10.782 -4.943 1.00 92.50 101 LEU A CA 1
ATOM 758 C C . LEU A 1 101 ? 3.412 -10.801 -3.410 1.00 92.50 101 LEU A C 1
ATOM 760 O O . LEU A 1 101 ? 2.347 -10.555 -2.844 1.00 92.50 101 LEU A O 1
ATOM 764 N N . PHE A 1 102 ? 4.537 -11.031 -2.729 1.00 93.94 102 PHE A N 1
ATOM 765 C CA . PHE A 1 102 ? 4.612 -10.929 -1.272 1.00 93.94 102 PHE A CA 1
ATOM 766 C C . PHE A 1 102 ? 4.268 -9.516 -0.778 1.00 93.94 102 PHE A C 1
ATOM 768 O O . PHE A 1 102 ? 3.458 -9.371 0.138 1.00 93.94 102 PHE A O 1
ATOM 775 N N . VAL A 1 103 ? 4.820 -8.473 -1.403 1.00 94.25 103 VAL A N 1
ATOM 776 C CA . VAL A 1 103 ? 4.522 -7.081 -1.034 1.00 94.25 103 VAL A CA 1
ATOM 777 C C . VAL A 1 103 ? 3.046 -6.743 -1.264 1.00 94.25 103 VAL A C 1
ATOM 779 O O . VAL A 1 103 ? 2.448 -6.116 -0.395 1.00 94.25 103 VAL A O 1
ATOM 782 N N . ILE A 1 104 ? 2.425 -7.208 -2.356 1.00 94.75 104 ILE A N 1
ATOM 783 C CA . ILE A 1 104 ? 0.982 -7.013 -2.618 1.00 94.75 104 ILE A CA 1
ATOM 784 C C . ILE A 1 104 ? 0.141 -7.607 -1.490 1.00 94.75 104 ILE A C 1
ATOM 786 O O . ILE A 1 104 ? -0.798 -6.967 -1.015 1.00 94.75 104 ILE A O 1
ATOM 790 N N . VAL A 1 105 ? 0.484 -8.813 -1.029 1.00 94.81 105 VAL A N 1
ATOM 791 C CA . VAL A 1 105 ? -0.219 -9.450 0.092 1.00 94.81 105 VAL A CA 1
ATOM 792 C C . VAL A 1 105 ? -0.089 -8.599 1.354 1.00 94.81 105 VAL A C 1
ATOM 794 O O . VAL A 1 105 ? -1.097 -8.317 2.002 1.00 94.81 105 VAL A O 1
ATOM 797 N N . ILE A 1 106 ? 1.115 -8.122 1.681 1.00 95.81 106 ILE A N 1
ATOM 798 C CA . ILE A 1 106 ? 1.315 -7.253 2.848 1.00 95.81 106 ILE A CA 1
ATOM 799 C C . ILE A 1 106 ? 0.542 -5.937 2.706 1.00 95.81 106 ILE A C 1
ATOM 801 O O . ILE A 1 106 ? -0.170 -5.573 3.637 1.00 95.81 106 ILE A O 1
ATOM 805 N N . ALA A 1 107 ? 0.596 -5.274 1.550 1.00 94.88 107 ALA A N 1
ATOM 806 C CA . ALA A 1 107 ? -0.147 -4.040 1.289 1.00 94.88 107 ALA A CA 1
ATOM 807 C C . ALA A 1 107 ? -1.667 -4.247 1.422 1.00 94.88 107 ALA A C 1
ATOM 809 O O . ALA A 1 107 ? -2.367 -3.428 2.017 1.00 94.88 107 ALA A O 1
ATOM 810 N N . SER A 1 108 ? -2.183 -5.388 0.954 1.00 94.38 108 SER A N 1
ATOM 811 C CA . SER A 1 108 ? -3.597 -5.738 1.117 1.00 94.38 108 SER A CA 1
ATOM 812 C C . SER A 1 108 ? -3.990 -5.942 2.588 1.00 94.38 108 SER A C 1
ATOM 814 O O . SER A 1 108 ? -5.083 -5.554 2.995 1.00 94.38 108 SER A O 1
ATOM 816 N N . PHE A 1 109 ? -3.090 -6.474 3.421 1.00 94.50 109 PHE A N 1
ATOM 817 C CA . PHE A 1 109 ? -3.300 -6.567 4.868 1.00 94.50 109 PHE A CA 1
ATOM 818 C C . PHE A 1 109 ? -3.163 -5.221 5.576 1.00 94.50 109 PHE A C 1
ATOM 820 O O . PHE A 1 109 ? -3.848 -4.995 6.574 1.00 94.50 109 PHE A O 1
ATOM 827 N N . THR A 1 110 ? -2.332 -4.312 5.067 1.00 95.19 110 THR A N 1
ATOM 828 C CA . THR A 1 110 ? -2.261 -2.935 5.565 1.00 95.19 110 THR A CA 1
ATOM 829 C C . THR A 1 110 ? -3.614 -2.235 5.434 1.00 95.19 110 THR A C 1
ATOM 831 O O . THR A 1 110 ? -4.025 -1.591 6.393 1.00 95.19 110 THR A O 1
ATOM 834 N N . LEU A 1 111 ? -4.385 -2.479 4.361 1.00 94.44 111 LEU A N 1
ATOM 835 C CA . LEU A 1 111 ? -5.756 -1.948 4.248 1.00 94.44 111 LEU A CA 1
ATOM 836 C C . LEU A 1 111 ? -6.673 -2.408 5.389 1.00 94.44 111 LEU A C 1
ATOM 838 O O . LEU A 1 111 ? -7.484 -1.625 5.877 1.00 94.44 111 LEU A O 1
ATOM 842 N N . LEU A 1 112 ? -6.545 -3.656 5.853 1.00 93.56 112 LEU A N 1
ATOM 843 C CA . LEU A 1 112 ? -7.314 -4.129 7.012 1.00 93.56 112 LEU A CA 1
ATOM 844 C C . LEU A 1 112 ? -6.947 -3.352 8.280 1.00 93.56 112 LEU A C 1
ATOM 846 O O . LEU A 1 112 ? -7.825 -3.042 9.083 1.00 93.56 112 LEU A O 1
ATOM 850 N N . LEU A 1 113 ? -5.661 -3.028 8.462 1.00 93.94 113 LEU A N 1
ATOM 851 C CA . LEU A 1 113 ? -5.226 -2.183 9.573 1.00 93.94 113 LEU A CA 1
ATOM 852 C C . LEU A 1 113 ? -5.760 -0.759 9.442 1.00 93.94 113 LEU A C 1
ATOM 854 O O . LEU A 1 113 ? -6.135 -0.178 10.456 1.00 93.94 113 LEU A O 1
ATOM 858 N N . ASP A 1 114 ? -5.803 -0.211 8.229 1.00 94.06 114 ASP A N 1
ATOM 859 C CA . ASP A 1 114 ? -6.338 1.126 7.964 1.00 94.06 114 ASP A CA 1
ATOM 860 C C . ASP A 1 114 ? -7.827 1.211 8.319 1.00 94.06 114 ASP A C 1
ATOM 862 O O . ASP A 1 114 ? -8.249 2.159 8.982 1.00 94.06 114 ASP A O 1
ATOM 866 N N . PHE A 1 115 ? -8.618 0.194 7.969 1.00 92.75 115 PHE A N 1
ATOM 867 C CA . PHE A 1 115 ? -10.030 0.133 8.355 1.00 92.75 115 PHE A CA 1
ATOM 868 C C . PHE A 1 115 ? -10.211 -0.030 9.874 1.00 92.75 115 PHE A C 1
ATOM 870 O O . PHE A 1 115 ? -11.021 0.680 10.468 1.00 92.75 115 PHE A O 1
ATOM 877 N N . ASP A 1 116 ? -9.407 -0.876 10.527 1.00 92.69 116 ASP A N 1
ATOM 878 C CA . ASP A 1 116 ? -9.416 -1.014 11.995 1.00 92.69 116 ASP A CA 1
ATOM 879 C C . ASP A 1 116 ? -8.970 0.273 12.705 1.00 92.69 116 ASP A C 1
ATOM 881 O O . ASP A 1 116 ? -9.482 0.614 13.770 1.00 92.69 116 ASP A O 1
ATOM 885 N N . ASN A 1 117 ? -8.043 1.032 12.114 1.00 91.06 117 ASN A N 1
ATOM 886 C CA . ASN A 1 117 ? -7.629 2.340 12.623 1.00 91.06 117 ASN A CA 1
ATOM 887 C C . ASN A 1 117 ? -8.783 3.339 12.627 1.00 91.06 117 ASN A C 1
ATOM 889 O O . ASN A 1 117 ? -8.923 4.079 13.601 1.00 91.06 117 ASN A O 1
ATOM 893 N N . ILE A 1 118 ? -9.603 3.344 11.573 1.00 90.38 118 ILE A N 1
ATOM 894 C CA . ILE A 1 118 ? -10.791 4.199 11.490 1.00 90.38 118 ILE A CA 1
ATOM 895 C C . ILE A 1 118 ? -11.786 3.826 12.582 1.00 90.38 118 ILE A C 1
ATOM 897 O O . ILE A 1 118 ? -12.173 4.693 13.361 1.00 90.38 118 ILE A O 1
ATOM 901 N N . ASP A 1 119 ? -12.155 2.549 12.691 1.00 89.75 119 ASP A N 1
ATOM 902 C CA . ASP A 1 119 ? -13.157 2.110 13.669 1.00 89.75 119 ASP A CA 1
ATOM 903 C C . ASP A 1 119 ? -12.703 2.382 15.108 1.00 89.75 119 ASP A C 1
ATOM 905 O O . ASP A 1 119 ? -13.481 2.868 15.932 1.00 89.75 119 ASP A O 1
ATOM 909 N N . ARG A 1 120 ? -11.420 2.146 15.412 1.00 88.38 120 ARG A N 1
ATOM 910 C CA . ARG A 1 120 ? -10.832 2.512 16.709 1.00 88.38 120 ARG A CA 1
ATOM 911 C C . ARG A 1 120 ? -10.828 4.020 16.923 1.00 88.38 120 ARG A C 1
ATOM 913 O O . ARG A 1 120 ? -11.116 4.466 18.030 1.00 88.38 120 ARG A O 1
ATOM 920 N N . GLY A 1 121 ? -10.506 4.802 15.896 1.00 86.38 121 GLY A N 1
ATOM 921 C CA . GLY A 1 121 ? -10.518 6.261 15.959 1.00 86.38 121 GLY A CA 1
ATOM 922 C C . GLY A 1 121 ? -11.903 6.819 16.282 1.00 86.38 121 GLY A C 1
ATOM 923 O O . GLY A 1 121 ? -12.044 7.645 17.183 1.00 86.38 121 GLY A O 1
ATOM 924 N N . VAL A 1 122 ? -12.932 6.287 15.622 1.00 87.00 122 VAL A N 1
ATOM 925 C CA . VAL A 1 122 ? -14.336 6.618 15.890 1.00 87.00 122 VAL A CA 1
ATOM 926 C C . VAL A 1 122 ? -14.741 6.177 17.301 1.00 87.00 122 VAL A C 1
ATOM 928 O O . VAL A 1 122 ? -15.343 6.957 18.036 1.00 87.00 122 VAL A O 1
ATOM 931 N N . ALA A 1 123 ? -14.360 4.969 17.732 1.00 87.12 123 ALA A N 1
ATOM 932 C CA . ALA A 1 123 ? -14.665 4.461 19.075 1.00 87.12 123 ALA A CA 1
ATOM 933 C C . ALA A 1 123 ? -14.000 5.272 20.203 1.00 87.12 123 ALA A C 1
ATOM 935 O O . ALA A 1 123 ? -14.548 5.369 21.300 1.00 87.12 123 ALA A O 1
ATOM 936 N N . MET A 1 124 ? -12.834 5.865 19.939 1.00 86.94 124 MET A N 1
ATOM 937 C CA . MET A 1 124 ? -12.132 6.759 20.866 1.00 86.94 124 MET A CA 1
ATOM 938 C C . MET A 1 124 ? -12.694 8.190 20.871 1.00 86.94 124 MET A C 1
ATOM 940 O O . MET A 1 124 ? -12.223 9.016 21.651 1.00 86.94 124 MET A O 1
ATOM 944 N N . GLY A 1 125 ? -13.694 8.495 20.036 1.00 83.31 125 GLY A N 1
ATOM 945 C CA . GLY A 1 125 ? -14.315 9.818 19.964 1.00 83.31 125 GLY A CA 1
ATOM 946 C C . GLY A 1 125 ? -13.390 10.894 19.394 1.00 83.31 125 GLY A C 1
ATOM 947 O O . GLY A 1 125 ? -13.494 12.054 19.791 1.00 83.31 125 GLY A O 1
ATOM 948 N N . ILE A 1 126 ? -12.460 10.518 18.507 1.00 81.31 126 ILE A N 1
ATOM 949 C CA . ILE A 1 126 ? -11.596 11.483 17.818 1.00 81.31 126 ILE A CA 1
ATOM 950 C C . ILE A 1 126 ? -12.482 12.473 17.043 1.00 81.31 126 ILE A C 1
ATOM 952 O O . ILE A 1 126 ? -13.451 12.067 16.403 1.00 81.31 126 ILE A O 1
ATOM 956 N N . SER A 1 127 ? -12.166 13.772 17.116 1.00 77.31 127 SER A N 1
ATOM 957 C CA . SER A 1 127 ? -12.934 14.808 16.419 1.00 77.31 127 SER A CA 1
ATOM 958 C C . SER A 1 127 ? -12.875 14.642 14.895 1.00 77.31 127 SER A C 1
ATOM 960 O O . SER A 1 127 ? -11.872 14.183 14.342 1.00 77.31 127 SER A O 1
ATOM 962 N N . GLU A 1 128 ? -13.945 15.066 14.215 1.00 73.94 128 GLU A N 1
ATOM 963 C CA . GLU A 1 128 ? -14.110 15.020 12.749 1.00 73.94 128 GLU A CA 1
ATOM 964 C C . GLU A 1 128 ? -12.936 15.692 12.002 1.00 73.94 128 GLU A C 1
ATOM 966 O O . GLU A 1 128 ? -12.533 15.279 10.915 1.00 73.94 128 GLU A O 1
ATOM 971 N N . ASP A 1 129 ? -12.273 16.652 12.654 1.00 76.00 129 ASP A N 1
ATOM 972 C CA . ASP A 1 129 ? -11.070 17.329 12.163 1.00 76.00 129 ASP A CA 1
ATOM 973 C C . ASP A 1 129 ? -9.875 16.399 11.882 1.00 76.00 129 ASP A C 1
ATOM 975 O O . ASP A 1 129 ? -8.913 16.839 11.254 1.00 76.00 129 ASP A O 1
ATOM 979 N N . TYR A 1 130 ? -9.894 15.135 12.323 1.00 80.44 130 TYR A N 1
ATOM 980 C CA . TYR A 1 130 ? -8.836 14.145 12.064 1.00 80.44 130 TYR A CA 1
ATOM 981 C C . TYR A 1 130 ? -9.201 13.098 11.001 1.00 80.44 130 TYR A C 1
ATOM 983 O O . TYR A 1 130 ? -8.360 12.260 10.665 1.00 80.44 130 TYR A O 1
ATOM 991 N N . GLU A 1 131 ? -10.391 13.154 10.395 1.00 81.38 131 GLU A N 1
ATOM 992 C CA . GLU A 1 131 ? -10.799 12.216 9.332 1.00 81.38 131 GLU A CA 1
ATOM 993 C C . GLU A 1 131 ? -9.849 12.224 8.127 1.00 81.38 131 GLU A C 1
ATOM 995 O O . GLU A 1 131 ? -9.621 11.202 7.469 1.00 81.38 131 GLU A O 1
ATOM 1000 N N . TRP A 1 132 ? -9.240 13.379 7.851 1.00 82.31 132 TRP A N 1
ATOM 1001 C CA . TRP A 1 132 ? -8.276 13.515 6.765 1.00 82.31 132 TRP A CA 1
ATOM 1002 C C . TRP A 1 132 ? -7.033 12.646 6.976 1.00 82.31 132 TRP A C 1
ATOM 1004 O O . TRP A 1 132 ? -6.469 12.189 5.987 1.00 82.31 132 TRP A O 1
ATOM 1014 N N . LEU A 1 133 ? -6.616 12.395 8.223 1.00 85.81 133 LEU A N 1
ATOM 1015 C CA . LEU A 1 133 ? -5.438 11.580 8.521 1.00 85.81 133 LEU A CA 1
ATOM 1016 C C . LEU A 1 133 ? -5.694 10.110 8.168 1.00 85.81 133 LEU A C 1
ATOM 1018 O O . LEU A 1 133 ? -4.871 9.480 7.506 1.00 85.81 133 LEU A O 1
ATOM 1022 N N . PHE A 1 134 ? -6.866 9.590 8.539 1.00 87.88 134 PHE A N 1
ATOM 1023 C CA . PHE A 1 134 ? -7.284 8.234 8.177 1.00 87.88 134 PHE A CA 1
ATOM 1024 C C . PHE A 1 134 ? -7.475 8.077 6.667 1.00 87.88 134 PHE A C 1
ATOM 1026 O O . PHE A 1 134 ? -7.044 7.086 6.080 1.00 87.88 134 PHE A O 1
ATOM 1033 N N . SER A 1 135 ? -8.063 9.092 6.028 1.00 87.25 135 SER A N 1
ATOM 1034 C CA . SER A 1 135 ? -8.251 9.117 4.575 1.00 87.25 135 SER A CA 1
ATOM 1035 C C . SER A 1 135 ? -6.916 9.096 3.827 1.00 87.25 135 SER A C 1
ATOM 1037 O O . SER A 1 135 ? -6.780 8.378 2.840 1.00 87.25 135 SER A O 1
ATOM 1039 N N . ILE A 1 136 ? -5.915 9.846 4.304 1.00 87.88 136 ILE A N 1
ATOM 1040 C CA . ILE A 1 136 ? -4.560 9.832 3.735 1.00 87.88 136 ILE A CA 1
ATOM 1041 C C . ILE A 1 136 ? -3.909 8.458 3.889 1.00 87.88 136 ILE A C 1
ATOM 1043 O O . ILE A 1 136 ? -3.299 7.989 2.936 1.00 87.88 136 ILE A O 1
ATOM 1047 N N . GLY A 1 137 ? -4.062 7.800 5.043 1.00 88.88 137 GLY A N 1
ATOM 1048 C CA . GLY A 1 137 ? -3.532 6.450 5.260 1.00 88.88 137 GLY A CA 1
ATOM 1049 C C . GLY A 1 137 ? -4.058 5.450 4.229 1.00 88.88 137 GLY A C 1
ATOM 1050 O O . GLY A 1 137 ? -3.271 4.824 3.524 1.00 88.88 137 GLY A O 1
ATOM 1051 N N . ILE A 1 138 ? -5.384 5.385 4.059 1.00 91.81 138 ILE A N 1
ATOM 1052 C CA . ILE A 1 138 ? -6.005 4.497 3.063 1.00 91.81 138 ILE A CA 1
ATOM 1053 C C . ILE A 1 138 ? -5.523 4.828 1.648 1.00 91.81 138 ILE A C 1
ATOM 1055 O O . ILE A 1 138 ? -5.197 3.919 0.883 1.00 91.81 138 ILE A O 1
ATOM 1059 N N . LEU A 1 139 ? -5.497 6.115 1.282 1.00 90.75 139 LEU A N 1
ATOM 1060 C CA . LEU A 1 139 ? -5.055 6.538 -0.047 1.00 90.75 139 LEU A CA 1
ATOM 1061 C C . LEU A 1 139 ? -3.607 6.122 -0.299 1.00 90.75 139 LEU A C 1
ATOM 1063 O O . LEU A 1 139 ? -3.346 5.471 -1.307 1.00 90.75 139 LEU A O 1
ATOM 1067 N N . ALA A 1 140 ? -2.700 6.385 0.641 1.00 90.12 140 ALA A N 1
ATOM 1068 C CA . ALA A 1 140 ? -1.301 5.991 0.528 1.00 90.12 140 ALA A CA 1
ATOM 1069 C C . ALA A 1 140 ? -1.148 4.469 0.356 1.00 90.12 140 ALA A C 1
ATOM 1071 O O . ALA A 1 140 ? -0.381 4.021 -0.499 1.00 90.12 140 ALA A O 1
ATOM 1072 N N . THR A 1 141 ? -1.919 3.660 1.092 1.00 93.31 141 THR A N 1
ATOM 1073 C CA . THR A 1 141 ? -1.910 2.195 0.950 1.00 93.31 141 THR A CA 1
ATOM 1074 C C . THR A 1 141 ? -2.446 1.745 -0.414 1.00 93.31 141 THR A C 1
ATOM 1076 O O . THR A 1 141 ? -1.854 0.871 -1.050 1.00 93.31 141 THR A O 1
ATOM 1079 N N . LEU A 1 142 ? -3.530 2.350 -0.913 1.00 92.38 142 LEU A N 1
ATOM 1080 C CA . LEU A 1 142 ? -4.079 2.057 -2.246 1.00 92.38 142 LEU A CA 1
ATOM 1081 C C . LEU A 1 142 ? -3.092 2.402 -3.362 1.00 92.38 142 LEU A C 1
ATOM 1083 O O . LEU A 1 142 ? -2.905 1.621 -4.296 1.00 92.38 142 LEU A O 1
ATOM 1087 N N . VAL A 1 143 ? -2.458 3.566 -3.252 1.00 91.31 143 VAL A N 1
ATOM 1088 C CA . VAL A 1 143 ? -1.422 4.043 -4.166 1.00 91.31 143 VAL A CA 1
ATOM 1089 C C . VAL A 1 143 ? -0.226 3.097 -4.167 1.00 91.31 143 VAL A C 1
ATOM 1091 O O . VAL A 1 143 ? 0.232 2.674 -5.230 1.00 91.31 143 VAL A O 1
ATOM 1094 N N . TRP A 1 144 ? 0.253 2.723 -2.983 1.00 92.38 144 TRP A N 1
ATOM 1095 C CA . TRP A 1 144 ? 1.365 1.797 -2.838 1.00 92.38 144 TRP A CA 1
ATOM 1096 C C . TRP A 1 144 ? 1.047 0.434 -3.463 1.00 92.38 144 TRP A C 1
ATOM 1098 O O . TRP A 1 144 ? 1.825 -0.069 -4.275 1.00 92.38 144 TRP A O 1
ATOM 1108 N N . MET A 1 145 ? -0.133 -0.117 -3.174 1.00 94.00 145 MET A N 1
ATOM 1109 C CA . MET A 1 145 ? -0.605 -1.372 -3.761 1.00 94.00 145 MET A CA 1
ATOM 1110 C C . MET A 1 145 ? -0.725 -1.288 -5.291 1.00 94.00 145 MET A C 1
ATOM 1112 O O . MET A 1 145 ? -0.370 -2.237 -5.986 1.00 94.00 145 MET A O 1
ATOM 1116 N N . TYR A 1 146 ? -1.175 -0.154 -5.838 1.00 92.69 146 TYR A N 1
ATOM 1117 C CA . TYR A 1 146 ? -1.241 0.069 -7.285 1.00 92.69 146 TYR A CA 1
ATOM 1118 C C . TYR A 1 146 ? 0.134 0.044 -7.957 1.00 92.69 146 TYR A C 1
ATOM 1120 O O . TYR A 1 146 ? 0.301 -0.640 -8.969 1.00 92.69 146 TYR A O 1
ATOM 1128 N N . ILE A 1 147 ? 1.125 0.743 -7.394 1.00 90.00 147 ILE A N 1
ATOM 1129 C CA . ILE A 1 147 ? 2.504 0.711 -7.908 1.00 90.00 147 ILE A CA 1
ATOM 1130 C C . ILE A 1 147 ? 3.032 -0.725 -7.897 1.00 90.00 147 ILE A C 1
ATOM 1132 O O . ILE A 1 147 ? 3.673 -1.164 -8.851 1.00 90.00 147 ILE A O 1
ATOM 1136 N N . GLU A 1 148 ? 2.724 -1.471 -6.842 1.00 91.81 148 GLU A N 1
ATOM 1137 C CA . GLU A 1 148 ? 3.162 -2.850 -6.697 1.00 91.81 148 GLU A CA 1
ATOM 1138 C C . GLU A 1 148 ? 2.516 -3.790 -7.730 1.00 91.81 148 GLU A C 1
ATOM 1140 O O . GLU A 1 148 ? 3.204 -4.614 -8.333 1.00 91.81 148 GLU A O 1
ATOM 1145 N N . PHE A 1 149 ? 1.221 -3.626 -8.020 1.00 92.06 149 PHE A N 1
ATOM 1146 C CA . PHE A 1 149 ? 0.565 -4.347 -9.114 1.00 92.06 149 PHE A CA 1
ATOM 1147 C C . PHE A 1 149 ? 1.149 -3.987 -10.478 1.00 92.06 149 PHE A C 1
ATOM 1149 O O . PHE A 1 149 ? 1.356 -4.884 -11.294 1.00 92.06 149 PHE A O 1
ATOM 1156 N N . MET A 1 150 ? 1.436 -2.706 -10.734 1.00 89.19 150 MET A N 1
ATOM 1157 C CA . MET A 1 150 ? 2.112 -2.310 -11.973 1.00 89.19 150 MET A CA 1
ATOM 1158 C C . MET A 1 150 ? 3.466 -3.005 -12.105 1.00 89.19 150 MET A C 1
ATOM 1160 O O . MET A 1 150 ? 3.772 -3.521 -13.176 1.00 89.19 150 MET A O 1
ATOM 1164 N N . ARG A 1 151 ? 4.240 -3.071 -11.015 1.00 86.94 151 ARG A N 1
ATOM 1165 C CA . ARG A 1 151 ? 5.545 -3.738 -10.981 1.00 86.94 151 ARG A CA 1
ATOM 1166 C C . ARG A 1 151 ? 5.438 -5.248 -11.207 1.00 86.94 151 ARG A C 1
ATOM 1168 O O . ARG A 1 151 ? 6.189 -5.809 -11.998 1.00 86.94 151 ARG A O 1
ATOM 1175 N N . LEU A 1 152 ? 4.484 -5.912 -10.557 1.00 89.00 152 LEU A N 1
ATOM 1176 C CA . LEU A 1 152 ? 4.239 -7.338 -10.778 1.00 89.00 152 LEU A CA 1
ATOM 1177 C C . LEU A 1 152 ? 3.875 -7.612 -12.243 1.00 89.00 152 LEU A C 1
ATOM 1179 O O . LEU A 1 152 ? 4.419 -8.526 -12.856 1.00 89.00 152 LEU A O 1
ATOM 1183 N N . LEU A 1 153 ? 2.949 -6.828 -12.798 1.00 86.94 153 LEU A N 1
ATOM 1184 C CA . LEU A 1 153 ? 2.476 -7.009 -14.166 1.00 86.94 153 LEU A CA 1
ATOM 1185 C C . LEU A 1 153 ? 3.549 -6.681 -15.206 1.00 86.94 153 LEU A C 1
ATOM 1187 O O . LEU A 1 153 ? 3.568 -7.343 -16.239 1.00 86.94 153 LEU A O 1
ATOM 1191 N N . SER A 1 154 ? 4.451 -5.727 -14.948 1.00 82.44 154 SER A N 1
ATOM 1192 C CA . SER A 1 154 ? 5.587 -5.486 -15.846 1.00 82.44 154 SER A CA 1
ATOM 1193 C C . SER A 1 154 ? 6.520 -6.694 -15.905 1.00 82.44 154 SER A C 1
ATOM 1195 O O . SER A 1 154 ? 6.875 -7.118 -16.995 1.00 82.44 154 SER A O 1
ATOM 1197 N N . TYR A 1 155 ? 6.815 -7.339 -14.769 1.00 83.38 155 TYR A N 1
ATOM 1198 C CA . TYR A 1 155 ? 7.660 -8.543 -14.749 1.00 83.38 155 TYR A CA 1
ATOM 1199 C C . TYR A 1 155 ? 7.038 -9.771 -15.420 1.00 83.38 155 TYR A C 1
ATOM 1201 O O . TYR A 1 155 ? 7.750 -10.725 -15.710 1.00 83.38 155 TYR A O 1
ATOM 1209 N N . LEU A 1 156 ? 5.719 -9.785 -15.618 1.00 81.81 156 LEU A N 1
ATOM 1210 C CA . LEU A 1 156 ? 5.026 -10.853 -16.344 1.00 81.81 156 LEU A CA 1
ATOM 1211 C C . LEU A 1 156 ? 4.984 -10.609 -17.860 1.00 81.81 156 LEU A C 1
ATOM 1213 O O . LEU A 1 156 ? 4.590 -11.511 -18.598 1.00 81.81 156 LEU A O 1
ATOM 1217 N N . GLN A 1 157 ? 5.305 -9.392 -18.305 1.00 75.06 157 GLN A N 1
ATOM 1218 C CA . GLN A 1 157 ? 5.338 -9.009 -19.719 1.00 75.06 157 GLN A CA 1
ATOM 1219 C C . GLN A 1 157 ? 6.763 -8.944 -20.295 1.00 75.06 157 GLN A C 1
ATOM 1221 O O . GLN A 1 157 ? 6.889 -8.903 -21.519 1.00 75.06 157 GLN A O 1
ATOM 1226 N N . ASP A 1 158 ? 7.786 -8.948 -19.435 1.00 63.28 158 ASP A N 1
ATOM 1227 C CA . ASP A 1 158 ? 9.208 -9.130 -19.774 1.00 63.28 158 ASP A CA 1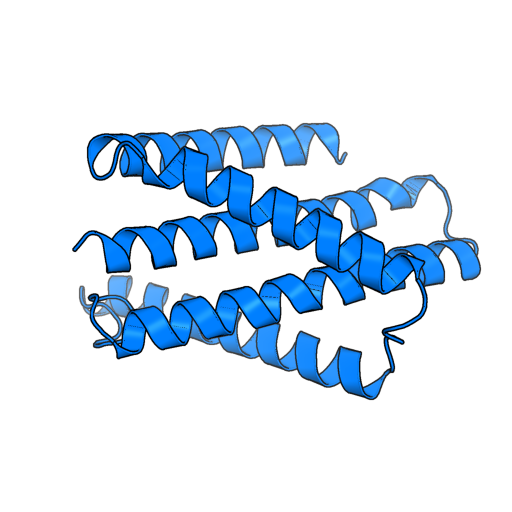
ATOM 1228 C C . ASP A 1 158 ? 9.584 -10.606 -19.976 1.00 63.28 158 ASP A C 1
ATOM 1230 O O . ASP A 1 158 ? 10.383 -10.886 -20.902 1.00 63.28 158 ASP A O 1
#

Sequence (158 aa):
MAVPYALLEGIFLGGISLFFMRMYPTVPVTAMCATFVTAAVMLGLYRSGLVKVTEKFRSIVTSAVIAIMLVYVAQWVLSLVFGSTLPFLFEGGAIAIGFSLFVIVIASFTLLLDFDNIDRGVAMGISEDYEWLFSIGILATLVWMYIEFMRLLSYLQD

Foldseek 3Di:
DLVVVLVVLVVVVVVVVVVLCVVPVVLLVVLLVVLVVLLVVLVVCLVVVVDDDDPVLVVVLVVVVVVVVVLVVVQVVCCVPVVDGDPPCQPADDSVLVNLVVVLVSLSSQSSVLVVVVVVCVVVVPDPVCVSVSSSSNSVSSSSSSVSSSSNVVSVVD

Radius of gyration: 16.87 Å; chains: 1; bounding box: 45×34×44 Å

pLDDT: mean 84.13, std 9.85, range [61.75, 96.31]

Secondary structure (DSSP, 8-state):
-HHHHHHHHHHHHHHHHHHHHHH-TTHHHHHHHHHHHHHHHHHHHHHTTSS---HHHHHHHHHHHHHHHHHHHHHHHHHHHTS---TTTSSSSHHHHHHHHHHHHHHHHHHHHHHHHHHHHHHTT--GGGHHHHHHHHHHHHHHHHHHHHHHHHHTT-